Protein AF-A0A5K0XMN0-F1 (afdb_monomer)

Mean predicted aligned error: 6.69 Å

Foldseek 3Di:
DQPPVVLVVQLPDEEEAEADALVNLVVVVVSVVSNGNYYHYDYPDDDDPVRVVRRPD

Nearest PDB structures (foldseek):
  1yov-assembly1_A  TM=9.761E-01  e=7.537E-05  Homo sapiens
  3gzn-assembly2_C  TM=9.745E-01  e=1.288E-04  Homo sapiens
  6xoh-assembly1_B  TM=9.164E-01  e=1.501E-02  Homo sapiens
  6h78-assembly4_H  TM=8.355E-01  e=4.100E-02  Homo sapiens
  6h78-assembly8_O  TM=8.399E-01  e=4.385E-02  Homo sapiens

Structure (mmCIF, N/CA/C/O backbone):
data_AF-A0A5K0XMN0-F1
#
_entry.id   AF-A0A5K0XMN0-F1
#
loop_
_atom_site.group_PDB
_atom_site.id
_atom_site.type_symbol
_atom_site.label_atom_id
_atom_site.label_alt_id
_atom_site.label_comp_id
_atom_site.label_asym_id
_atom_site.label_entity_id
_atom_site.label_seq_id
_atom_site.pdbx_PDB_ins_code
_atom_site.Cartn_x
_atom_site.Cartn_y
_atom_site.Cartn_z
_atom_site.occupancy
_atom_site.B_iso_or_equiv
_atom_site.auth_seq_id
_atom_site.auth_comp_id
_atom_site.auth_asym_id
_atom_site.auth_atom_id
_atom_site.pdbx_PDB_model_num
ATOM 1 N N . ILE A 1 1 ? -0.372 13.372 13.785 1.00 68.81 1 ILE A N 1
ATOM 2 C CA . ILE A 1 1 ? -0.612 13.975 12.449 1.00 68.81 1 ILE A CA 1
ATOM 3 C C . ILE A 1 1 ? -2.078 13.829 12.043 1.00 68.81 1 ILE A C 1
ATOM 5 O O . ILE A 1 1 ? -2.666 14.827 11.666 1.00 68.81 1 ILE A O 1
ATOM 9 N N . TRP A 1 2 ? -2.696 12.654 12.210 1.00 76.94 2 TRP A N 1
ATOM 10 C CA . TRP A 1 2 ? -4.105 12.420 11.831 1.00 76.94 2 TRP A CA 1
ATOM 11 C C . TRP A 1 2 ? -5.023 11.911 12.964 1.00 76.94 2 TRP A C 1
ATOM 13 O O . TRP A 1 2 ? -6.204 11.671 12.737 1.00 76.94 2 TRP A O 1
ATOM 23 N N . GLY A 1 3 ? -4.509 11.816 14.198 1.00 90.69 3 GLY A N 1
ATOM 24 C CA . GLY A 1 3 ? -5.290 11.412 15.374 1.00 90.69 3 GLY A CA 1
ATOM 25 C C . GLY A 1 3 ? -5.779 9.959 15.318 1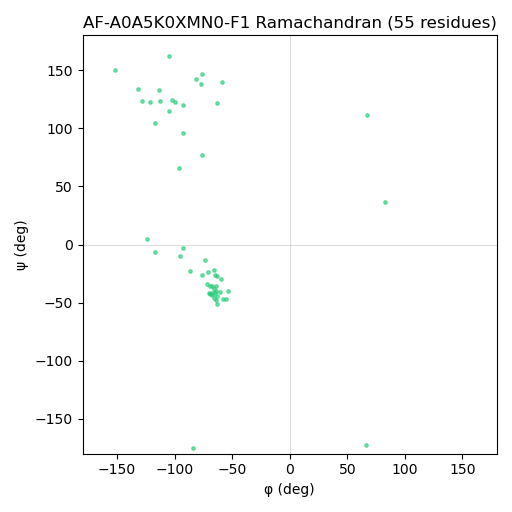.00 90.69 3 GLY A C 1
ATOM 26 O O . GLY A 1 3 ? -5.399 9.203 14.427 1.00 90.69 3 GLY A O 1
ATOM 27 N N . GLU A 1 4 ? -6.618 9.582 16.281 1.00 89.00 4 GLU A N 1
ATOM 28 C CA . GLU A 1 4 ? -7.175 8.226 16.406 1.00 89.00 4 GLU A CA 1
ATOM 29 C C . GLU A 1 4 ? -8.084 7.865 15.222 1.00 89.00 4 GLU A C 1
ATOM 31 O O . GLU A 1 4 ? -7.949 6.796 14.644 1.00 89.00 4 GLU A O 1
ATOM 36 N N . 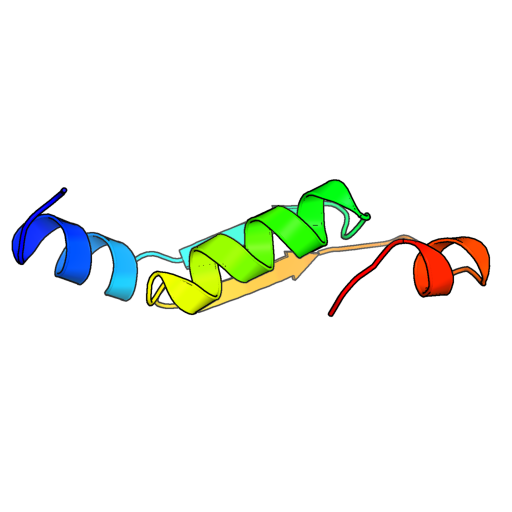GLN A 1 5 ? -8.922 8.804 14.773 1.00 90.19 5 GLN A N 1
ATOM 37 C CA . GLN A 1 5 ? -9.819 8.603 13.627 1.00 90.19 5 GLN A CA 1
ATOM 38 C C . GLN A 1 5 ? -9.062 8.296 12.329 1.00 90.19 5 GLN A C 1
ATOM 40 O O . GLN A 1 5 ? -9.481 7.443 11.549 1.00 90.19 5 GLN A O 1
ATOM 45 N N . GLY A 1 6 ? -7.943 8.982 12.081 1.00 89.44 6 GLY A N 1
ATOM 46 C CA . GLY A 1 6 ? -7.125 8.716 10.902 1.00 89.44 6 GLY A CA 1
ATOM 47 C C . GLY A 1 6 ? -6.371 7.394 10.988 1.00 89.44 6 GLY A C 1
ATOM 48 O O . GLY A 1 6 ? -6.224 6.720 9.972 1.00 89.44 6 GLY A O 1
ATOM 49 N N . GLN A 1 7 ? -5.945 6.999 12.191 1.00 91.81 7 GLN A N 1
ATOM 50 C CA . GLN A 1 7 ? -5.339 5.689 12.417 1.00 91.81 7 GLN A CA 1
ATOM 51 C C . GLN A 1 7 ? -6.355 4.566 12.178 1.00 91.81 7 GLN A C 1
ATOM 53 O O . GLN A 1 7 ? -6.077 3.636 11.431 1.00 91.81 7 GLN A O 1
ATOM 58 N N . GLU A 1 8 ? -7.568 4.700 12.713 1.00 92.06 8 GLU A N 1
ATOM 59 C CA . GLU A 1 8 ? -8.644 3.722 12.535 1.00 92.06 8 GLU A CA 1
ATOM 60 C C . GLU A 1 8 ? -9.077 3.604 11.061 1.00 92.06 8 GLU A C 1
ATOM 62 O O . GLU A 1 8 ? -9.383 2.515 10.571 1.00 92.06 8 GLU A O 1
ATOM 67 N N . ALA A 1 9 ? -9.071 4.717 10.320 1.00 91.25 9 ALA A N 1
ATOM 68 C CA . ALA A 1 9 ? -9.315 4.707 8.880 1.00 91.25 9 ALA A CA 1
ATOM 69 C C . ALA A 1 9 ? -8.205 3.971 8.111 1.00 91.25 9 ALA A C 1
ATOM 71 O O . ALA A 1 9 ? -8.498 3.242 7.163 1.00 91.25 9 ALA A O 1
ATOM 72 N N . LEU A 1 10 ? -6.946 4.133 8.524 1.00 90.56 10 LEU A N 1
ATOM 73 C CA . LEU A 1 10 ? -5.794 3.468 7.915 1.00 90.56 10 LEU A CA 1
ATOM 74 C C . LEU A 1 10 ? -5.800 1.956 8.203 1.00 90.56 10 LEU A C 1
ATOM 76 O O . LEU A 1 10 ? -5.626 1.153 7.287 1.00 90.56 10 LEU A O 1
ATOM 80 N N . GLU A 1 11 ? -6.117 1.557 9.432 1.00 92.25 11 GLU A N 1
ATOM 81 C CA . GLU A 1 11 ? -6.252 0.153 9.853 1.00 92.25 11 GLU A CA 1
ATOM 82 C C . GLU A 1 11 ? -7.422 -0.575 9.176 1.00 92.25 11 GLU A C 1
ATOM 84 O O . GLU A 1 11 ? -7.419 -1.799 9.067 1.00 92.25 11 GLU A O 1
ATOM 89 N N . LYS A 1 12 ? -8.425 0.158 8.682 1.00 92.25 12 LYS A N 1
ATOM 90 C CA . LYS A 1 12 ? -9.546 -0.401 7.904 1.00 92.25 12 LYS A CA 1
ATOM 91 C C . LYS A 1 12 ? -9.332 -0.323 6.393 1.00 92.25 12 LYS A C 1
ATOM 93 O O . LYS A 1 12 ? -10.119 -0.894 5.637 1.00 92.25 12 LYS A O 1
ATOM 98 N N . ALA A 1 13 ? -8.303 0.384 5.933 1.00 92.25 13 ALA A N 1
ATOM 99 C CA . ALA A 1 13 ? -8.048 0.560 4.514 1.00 92.25 13 ALA A CA 1
ATOM 100 C C . ALA A 1 13 ? -7.431 -0.698 3.881 1.00 92.25 13 ALA A C 1
ATOM 102 O O . ALA A 1 13 ? -6.641 -1.427 4.487 1.00 92.25 13 ALA A O 1
ATOM 103 N N . SER A 1 14 ? -7.790 -0.928 2.618 1.00 92.69 14 SER A N 1
ATOM 104 C CA . SER A 1 14 ? -7.210 -1.966 1.769 1.00 92.69 14 SER A CA 1
ATOM 105 C C . SER A 1 14 ? -6.603 -1.320 0.533 1.00 92.69 14 SER A C 1
ATOM 107 O O . SER A 1 14 ? -7.290 -0.600 -0.194 1.00 92.69 14 SER A O 1
ATOM 109 N N . VAL A 1 15 ? -5.308 -1.541 0.314 1.00 91.19 15 VAL A N 1
ATOM 110 C CA . VAL A 1 15 ? -4.549 -0.908 -0.772 1.00 91.19 15 VAL A CA 1
ATOM 111 C C . VAL A 1 15 ? -4.108 -1.960 -1.781 1.00 91.19 15 VAL A C 1
ATOM 113 O O . VAL A 1 15 ? -3.554 -2.991 -1.412 1.00 91.19 15 VAL A O 1
ATOM 116 N N . CYS A 1 16 ? -4.317 -1.688 -3.069 1.00 90.69 16 CYS A N 1
ATOM 117 C CA . CYS A 1 16 ? -3.799 -2.513 -4.157 1.00 90.69 16 CYS A CA 1
ATOM 118 C C . CYS A 1 16 ? -2.613 -1.808 -4.825 1.00 90.69 16 CYS A C 1
ATOM 120 O O . CYS A 1 16 ? -2.789 -0.760 -5.447 1.00 90.69 16 CYS A O 1
ATOM 122 N N . LEU A 1 17 ? -1.416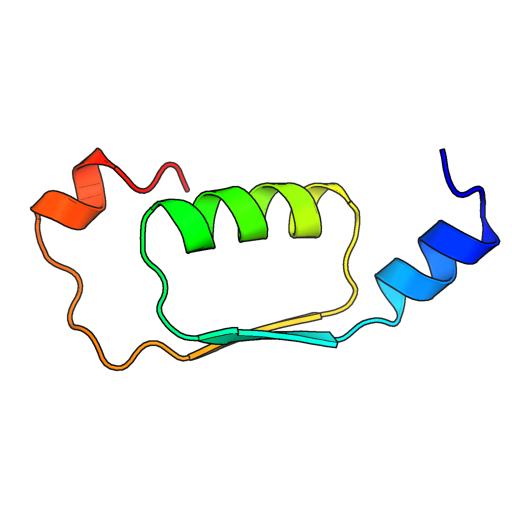 -2.383 -4.721 1.00 85.38 17 LEU A N 1
ATOM 123 C CA . LEU A 1 17 ? -0.223 -1.902 -5.411 1.00 85.38 17 LEU A CA 1
ATOM 124 C C . LEU A 1 17 ? -0.078 -2.630 -6.749 1.00 85.38 17 LEU A C 1
ATOM 126 O O . LEU A 1 17 ? 0.051 -3.852 -6.780 1.00 85.38 17 LEU A O 1
ATOM 130 N N . LEU A 1 18 ? -0.079 -1.881 -7.851 1.00 84.12 18 LEU A N 1
ATOM 131 C CA . LEU A 1 18 ? 0.154 -2.414 -9.193 1.00 84.12 18 LEU A CA 1
ATOM 132 C C . LEU A 1 18 ? 1.609 -2.153 -9.598 1.00 84.12 18 LEU A C 1
ATOM 134 O O . LEU A 1 18 ? 2.006 -0.992 -9.673 1.00 84.12 18 LEU A O 1
ATOM 138 N N . LYS A 1 19 ? 2.353 -3.220 -9.921 1.00 73.62 19 LYS A N 1
ATOM 139 C CA . LYS A 1 19 ? 3.805 -3.240 -10.209 1.00 73.62 19 LYS A CA 1
ATOM 140 C C . LYS A 1 19 ? 4.673 -2.909 -8.987 1.00 73.62 19 LYS A C 1
ATOM 142 O O . LYS A 1 19 ? 4.725 -1.776 -8.513 1.00 73.62 19 LYS A O 1
ATOM 147 N N . CYS A 1 20 ? 5.405 -3.905 -8.502 1.00 68.88 20 CYS A N 1
ATOM 148 C CA . CYS A 1 20 ? 6.247 -3.846 -7.314 1.00 68.88 20 CYS A CA 1
ATOM 149 C C . CYS A 1 20 ? 7.709 -3.550 -7.686 1.00 68.88 20 CYS A C 1
ATOM 151 O O . CYS A 1 20 ? 8.604 -4.369 -7.493 1.00 68.88 20 CYS A O 1
ATOM 153 N N . GLY A 1 21 ? 7.948 -2.351 -8.219 1.00 77.44 21 GLY A N 1
ATOM 154 C CA . GLY A 1 21 ? 9.304 -1.819 -8.381 1.00 77.44 21 GLY A CA 1
ATOM 155 C C . GLY A 1 21 ? 9.838 -1.138 -7.106 1.00 77.44 21 GLY A C 1
ATOM 156 O O . GLY A 1 21 ? 9.120 -1.072 -6.105 1.00 77.44 21 GLY A O 1
ATOM 157 N N . PRO A 1 22 ? 11.035 -0.521 -7.165 1.00 76.50 22 PRO A N 1
ATOM 158 C CA . PRO A 1 22 ? 11.675 0.176 -6.035 1.00 76.50 22 PRO A CA 1
ATOM 159 C C . PRO A 1 22 ? 10.792 1.244 -5.370 1.00 76.50 22 PRO A C 1
ATOM 161 O O . PRO A 1 22 ? 10.720 1.368 -4.154 1.00 76.50 22 PRO A O 1
ATOM 164 N N . THR A 1 23 ? 10.046 2.008 -6.169 1.00 80.25 23 THR A N 1
ATOM 165 C CA . THR A 1 23 ? 9.113 3.021 -5.649 1.00 80.25 23 THR A CA 1
ATOM 166 C C . THR A 1 23 ? 7.910 2.390 -4.944 1.00 80.25 23 THR A C 1
ATOM 168 O O . THR A 1 23 ? 7.398 2.923 -3.957 1.00 80.25 23 THR A O 1
ATOM 171 N N . GLY A 1 24 ? 7.444 1.250 -5.460 1.00 80.81 24 GLY A N 1
ATOM 172 C CA . GLY A 1 24 ? 6.323 0.510 -4.895 1.00 80.81 24 GLY A CA 1
ATOM 173 C C . GLY A 1 24 ? 6.676 -0.086 -3.536 1.00 80.81 24 GLY A C 1
ATOM 174 O O . GLY A 1 24 ? 5.892 0.047 -2.600 1.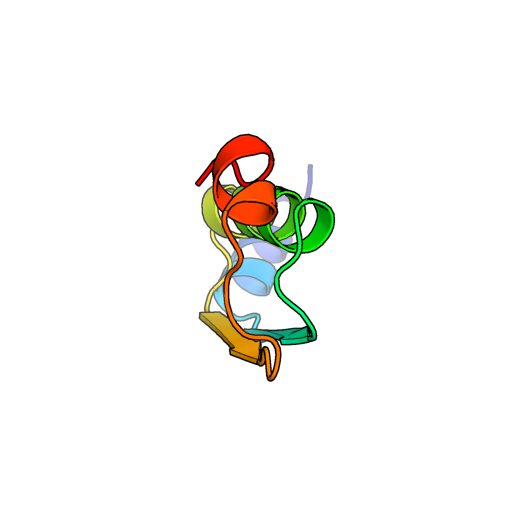00 80.81 24 GLY A O 1
ATOM 175 N N . SER A 1 25 ? 7.871 -0.665 -3.402 1.00 80.50 25 SER A N 1
ATOM 176 C CA . SER A 1 25 ? 8.364 -1.254 -2.152 1.00 80.50 25 SER A CA 1
ATOM 177 C C . SER A 1 25 ? 8.615 -0.206 -1.062 1.00 80.50 25 SER A C 1
ATOM 179 O O . SER A 1 25 ? 8.180 -0.405 0.073 1.00 80.50 25 SER A O 1
ATOM 181 N N . GLU A 1 26 ? 9.195 0.956 -1.384 1.00 85.06 26 GLU A N 1
ATOM 182 C CA . GLU A 1 26 ? 9.342 2.052 -0.409 1.00 85.06 26 GLU A CA 1
ATOM 183 C C . GLU A 1 26 ? 7.991 2.612 0.056 1.00 85.06 26 GLU A C 1
ATOM 185 O O . GLU A 1 26 ? 7.794 2.883 1.246 1.00 85.06 26 GLU A O 1
ATOM 190 N N . THR A 1 27 ? 7.034 2.741 -0.868 1.00 84.94 27 THR A N 1
ATOM 191 C CA . THR A 1 27 ? 5.662 3.154 -0.538 1.00 84.94 27 THR A CA 1
ATOM 192 C C . THR A 1 27 ? 5.000 2.126 0.378 1.00 84.94 27 THR A C 1
ATOM 194 O O . THR A 1 27 ? 4.396 2.494 1.388 1.00 84.94 27 THR A O 1
ATOM 197 N N . LEU A 1 28 ? 5.167 0.836 0.073 1.00 85.88 28 LEU A N 1
ATOM 198 C CA . LEU A 1 28 ? 4.652 -0.269 0.876 1.00 85.88 28 LEU A CA 1
ATOM 199 C C . LEU A 1 28 ? 5.196 -0.213 2.304 1.00 85.88 28 LEU A C 1
ATOM 201 O O . LEU A 1 28 ? 4.424 -0.296 3.255 1.00 85.88 28 LEU A O 1
ATOM 205 N N . LYS A 1 29 ? 6.508 -0.003 2.457 1.00 86.00 29 LYS A N 1
ATOM 206 C CA . LYS A 1 29 ? 7.165 0.088 3.764 1.00 86.00 29 LYS A CA 1
ATOM 207 C C . LYS A 1 29 ? 6.521 1.162 4.637 1.00 86.00 29 LYS A C 1
ATOM 209 O O . LYS A 1 29 ? 6.204 0.903 5.793 1.00 86.00 29 LYS A O 1
ATOM 214 N N . ASN A 1 30 ? 6.287 2.352 4.086 1.00 89.12 30 ASN A N 1
ATOM 215 C CA . ASN A 1 30 ? 5.684 3.455 4.837 1.00 89.12 30 ASN A CA 1
ATOM 216 C C . ASN A 1 30 ? 4.219 3.179 5.214 1.00 89.12 30 ASN A C 1
ATOM 218 O O . ASN A 1 30 ? 3.798 3.548 6.308 1.00 89.12 30 ASN A O 1
ATOM 222 N N . LEU A 1 31 ? 3.454 2.503 4.350 1.00 87.19 31 LEU A N 1
ATOM 223 C CA . LEU A 1 31 ? 2.067 2.116 4.637 1.00 87.19 31 LEU A CA 1
ATOM 224 C C . LEU A 1 31 ? 1.983 1.017 5.704 1.00 87.19 31 LEU A C 1
ATOM 226 O O . LEU A 1 31 ? 1.157 1.105 6.610 1.00 87.19 31 LEU A O 1
ATOM 230 N N . VAL A 1 32 ? 2.868 0.020 5.635 1.00 87.06 32 VAL A N 1
ATOM 231 C CA . VAL A 1 32 ? 2.971 -1.050 6.639 1.00 87.06 32 VAL A CA 1
ATOM 232 C C . VAL A 1 32 ? 3.376 -0.478 7.995 1.00 87.06 32 VAL A C 1
ATOM 234 O O . VAL A 1 32 ? 2.716 -0.759 8.990 1.00 87.06 32 VAL A O 1
ATOM 237 N N . LEU A 1 33 ? 4.404 0.378 8.045 1.00 89.56 33 LEU A N 1
ATOM 238 C CA . LEU A 1 33 ? 4.819 1.053 9.282 1.00 89.56 33 LEU A CA 1
ATOM 239 C C . LEU A 1 33 ? 3.733 1.984 9.840 1.00 89.56 33 LEU A C 1
ATOM 241 O O . LEU A 1 33 ? 3.682 2.205 11.046 1.00 89.56 33 LEU A O 1
ATOM 245 N N . GLY A 1 34 ? 2.865 2.514 8.974 1.00 89.31 34 GLY A N 1
ATOM 246 C CA . GLY A 1 34 ? 1.694 3.297 9.365 1.00 89.31 34 GLY A CA 1
ATOM 247 C C . GLY A 1 34 ? 0.549 2.471 9.961 1.00 89.31 34 GLY A C 1
ATOM 248 O O . GLY A 1 34 ? -0.350 3.054 10.556 1.00 89.31 34 GLY A O 1
ATOM 249 N N . GLY A 1 35 ? 0.567 1.140 9.845 1.00 90.44 35 GLY A N 1
ATOM 250 C CA . GLY A 1 35 ? -0.514 0.278 10.335 1.00 90.44 35 GLY A CA 1
ATOM 251 C C . GLY A 1 35 ? -1.694 0.163 9.368 1.00 90.44 35 GLY A C 1
ATOM 252 O O . GLY A 1 35 ? -2.841 0.123 9.797 1.00 90.44 35 GLY A O 1
ATOM 253 N N . ILE A 1 36 ? -1.436 0.134 8.058 1.00 92.38 36 ILE A N 1
ATOM 254 C CA . ILE A 1 36 ? -2.473 -0.147 7.055 1.00 92.38 36 ILE A CA 1
ATOM 255 C C . ILE A 1 36 ? -3.126 -1.521 7.295 1.00 92.38 36 ILE A C 1
ATOM 257 O O . ILE A 1 36 ? -2.440 -2.497 7.597 1.00 92.38 36 ILE A O 1
ATOM 261 N N . GLY A 1 37 ? -4.444 -1.611 7.114 1.00 92.69 37 GLY A N 1
ATOM 262 C CA . GLY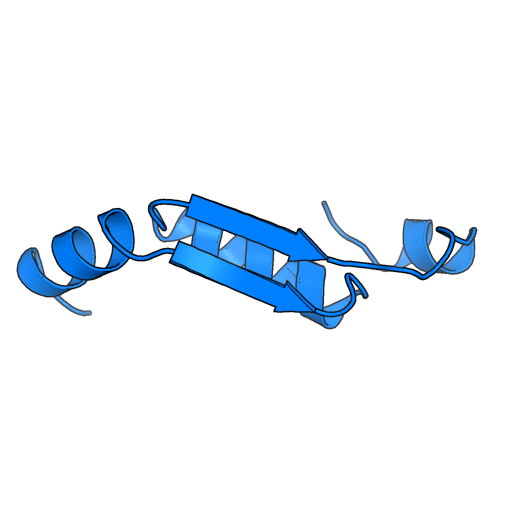 A 1 37 ? -5.202 -2.839 7.369 1.00 92.69 37 GLY A CA 1
ATOM 263 C C . GLY A 1 37 ? -4.819 -4.018 6.480 1.00 92.69 37 GLY A C 1
ATOM 264 O O . GLY A 1 37 ? -4.577 -5.127 6.955 1.00 92.69 37 GLY A O 1
ATOM 265 N N . SER A 1 38 ? -4.782 -3.804 5.165 1.00 91.19 38 SER A N 1
ATOM 266 C CA . SER A 1 38 ? -4.386 -4.848 4.217 1.00 91.19 38 SER A CA 1
ATOM 267 C C . SER A 1 38 ? -3.758 -4.275 2.956 1.00 91.19 38 SER A C 1
ATOM 269 O O . SER A 1 38 ? -4.104 -3.181 2.504 1.00 91.19 38 SER A O 1
ATOM 271 N N . ILE A 1 39 ? -2.845 -5.044 2.361 1.00 89.69 39 ILE A N 1
ATOM 272 C CA . ILE A 1 39 ? -2.230 -4.706 1.082 1.00 89.69 39 ILE A CA 1
ATOM 273 C C . ILE A 1 39 ? -2.275 -5.912 0.150 1.00 89.69 39 ILE A C 1
ATOM 275 O O . ILE A 1 39 ? -1.929 -7.025 0.537 1.00 89.69 39 ILE A O 1
ATOM 279 N N . THR A 1 40 ? -2.672 -5.671 -1.095 1.00 89.38 40 THR A N 1
ATOM 280 C CA . THR A 1 40 ? -2.570 -6.628 -2.197 1.00 89.38 40 THR A CA 1
ATOM 281 C C . THR A 1 40 ? -1.561 -6.103 -3.203 1.00 89.38 40 THR A C 1
ATOM 283 O O . THR A 1 40 ? -1.706 -4.993 -3.706 1.00 89.38 40 THR A O 1
ATOM 286 N N . VAL A 1 41 ? -0.536 -6.891 -3.510 1.00 85.94 41 VAL A N 1
ATOM 287 C CA . VAL A 1 41 ? 0.444 -6.549 -4.545 1.00 85.94 41 VAL A CA 1
ATOM 288 C C . VAL A 1 41 ? 0.128 -7.360 -5.792 1.00 85.94 41 VAL A C 1
ATOM 290 O O . VAL A 1 41 ? 0.055 -8.586 -5.738 1.00 85.94 41 VAL A O 1
ATOM 293 N N . V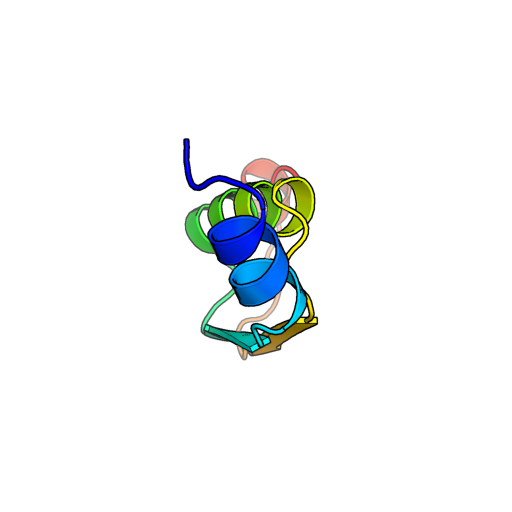AL A 1 42 ? -0.059 -6.674 -6.915 1.00 85.81 42 VAL A N 1
ATOM 294 C CA . VAL A 1 42 ? -0.251 -7.288 -8.229 1.00 85.81 42 VAL A CA 1
ATOM 295 C C . VAL A 1 42 ? 0.902 -6.860 -9.119 1.00 85.81 42 VAL A C 1
ATOM 297 O O . VAL A 1 42 ? 0.954 -5.728 -9.605 1.00 85.81 42 VAL A O 1
ATOM 300 N N . ASP A 1 43 ? 1.829 -7.783 -9.345 1.00 80.75 43 ASP A N 1
ATOM 301 C CA . ASP A 1 43 ? 2.926 -7.599 -10.282 1.00 80.75 43 ASP A CA 1
ATOM 302 C C . ASP A 1 43 ? 2.996 -8.781 -11.249 1.00 80.75 43 ASP A C 1
ATOM 304 O O . ASP A 1 43 ? 3.060 -9.937 -10.837 1.00 80.75 43 ASP A O 1
ATOM 308 N N . GLY A 1 44 ? 2.931 -8.482 -12.546 1.00 78.81 44 GLY A N 1
ATOM 309 C CA . GLY A 1 44 ? 3.086 -9.468 -13.618 1.00 78.81 44 GLY A CA 1
ATOM 310 C C . GLY A 1 44 ? 4.527 -9.592 -14.115 1.00 78.81 44 GLY A C 1
ATOM 311 O O . GLY A 1 44 ? 4.801 -10.392 -15.010 1.00 78.81 44 GLY A O 1
ATOM 312 N N . SER A 1 45 ? 5.433 -8.778 -13.580 1.00 78.38 45 SER A N 1
ATOM 313 C CA . SER A 1 45 ? 6.844 -8.737 -13.955 1.00 78.38 45 SER A CA 1
ATOM 314 C C . SER A 1 45 ? 7.603 -9.854 -13.234 1.00 78.38 45 SER A C 1
ATOM 316 O O . SER A 1 45 ? 7.316 -10.167 -12.078 1.00 78.38 45 SER A O 1
ATOM 318 N N . LYS A 1 46 ? 8.576 -10.481 -13.905 1.00 74.81 46 LYS A N 1
ATOM 319 C CA . LYS A 1 46 ? 9.505 -11.393 -13.224 1.00 74.81 46 LYS A CA 1
ATOM 320 C C . LYS A 1 46 ? 10.536 -10.564 -12.467 1.00 74.81 46 LYS A C 1
ATOM 322 O O . LYS A 1 46 ? 11.039 -9.595 -13.019 1.00 74.81 46 LYS A O 1
ATOM 327 N N . VAL A 1 47 ? 10.856 -10.982 -11.246 1.00 72.62 47 VAL A N 1
ATOM 328 C CA . VAL A 1 47 ? 11.929 -10.378 -10.449 1.00 72.62 47 VAL A CA 1
ATOM 329 C C . VAL A 1 47 ? 13.261 -10.595 -11.166 1.00 72.62 47 VAL A C 1
ATOM 331 O O . VAL A 1 47 ? 13.637 -11.743 -11.423 1.00 72.62 47 VAL A O 1
ATOM 334 N N . GLU A 1 48 ? 13.971 -9.515 -11.480 1.00 70.88 48 GLU A N 1
ATOM 335 C CA . GLU A 1 48 ? 15.312 -9.565 -12.060 1.00 70.88 48 GLU A CA 1
ATOM 336 C C . GLU A 1 48 ? 16.384 -9.203 -11.024 1.00 70.88 48 GLU A C 1
ATOM 338 O O . GLU A 1 48 ? 16.118 -8.614 -9.978 1.00 70.88 48 GLU A O 1
ATOM 343 N N . VAL A 1 49 ? 17.643 -9.548 -11.305 1.00 66.94 49 VAL A N 1
ATOM 344 C CA . VAL A 1 49 ? 18.761 -9.299 -10.373 1.00 66.94 49 VAL A CA 1
ATOM 345 C C . VAL A 1 49 ? 18.933 -7.803 -10.067 1.00 66.94 49 VAL A C 1
ATOM 347 O O . VAL A 1 49 ? 19.332 -7.446 -8.962 1.00 66.94 49 VAL A O 1
ATOM 350 N N . GLY A 1 50 ? 18.577 -6.921 -11.008 1.00 65.44 50 GLY A N 1
ATOM 351 C CA . GLY A 1 50 ? 18.566 -5.471 -10.790 1.00 65.44 50 GLY A CA 1
ATOM 352 C C . GLY A 1 50 ? 17.54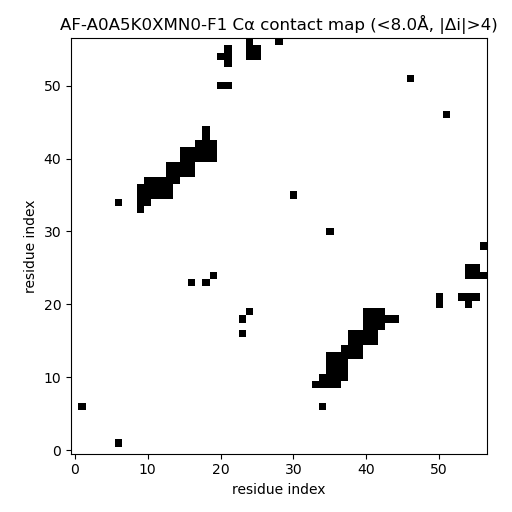4 -5.006 -9.745 1.00 65.44 50 GLY A C 1
ATOM 353 O O . GLY A 1 50 ? 17.779 -4.004 -9.070 1.00 65.44 50 GLY A O 1
ATOM 354 N N . ASP A 1 51 ? 16.458 -5.757 -9.545 1.00 62.25 51 ASP A N 1
ATOM 355 C CA . ASP A 1 51 ? 15.433 -5.453 -8.543 1.00 62.25 51 ASP A CA 1
ATOM 356 C C . ASP A 1 51 ? 15.896 -5.814 -7.127 1.00 62.25 51 ASP A C 1
ATOM 358 O O . ASP A 1 51 ? 15.461 -5.188 -6.165 1.00 62.25 51 ASP A O 1
ATOM 362 N N . LEU A 1 52 ? 16.818 -6.775 -6.987 1.00 60.84 52 LEU A N 1
ATOM 363 C CA . LEU A 1 52 ? 17.380 -7.198 -5.696 1.00 60.84 52 LEU A CA 1
ATOM 364 C C . LEU A 1 52 ? 18.318 -6.147 -5.078 1.00 60.84 52 LEU A C 1
ATOM 366 O O . LEU A 1 52 ? 18.519 -6.149 -3.869 1.00 60.84 52 LEU A O 1
ATOM 370 N N . GLY A 1 53 ? 18.906 -5.266 -5.895 1.00 58.16 53 GLY A N 1
ATOM 371 C CA . GLY A 1 53 ? 19.804 -4.204 -5.423 1.00 58.16 53 GLY A CA 1
ATOM 372 C C . GLY A 1 53 ? 19.090 -2.918 -4.997 1.00 58.16 53 GLY A C 1
ATOM 373 O O . GLY A 1 53 ? 19.640 -2.154 -4.210 1.00 58.16 53 GLY A O 1
ATOM 374 N N . ASN A 1 54 ? 17.874 -2.688 -5.507 1.00 55.66 54 ASN A N 1
ATOM 375 C CA . ASN A 1 54 ? 17.115 -1.447 -5.311 1.00 55.66 54 ASN A CA 1
ATOM 376 C C . ASN A 1 54 ? 15.789 -1.636 -4.554 1.00 55.66 54 ASN A C 1
ATOM 378 O O . ASN A 1 54 ? 15.145 -0.645 -4.220 1.00 55.66 54 ASN A O 1
ATOM 382 N N . ASN A 1 55 ? 15.367 -2.870 -4.266 1.00 54.78 55 ASN A N 1
ATOM 383 C CA . ASN A 1 55 ? 14.275 -3.134 -3.332 1.00 54.78 55 ASN A CA 1
ATOM 384 C C . ASN A 1 55 ? 14.845 -3.368 -1.930 1.00 54.78 55 ASN A C 1
ATOM 386 O O . ASN A 1 55 ? 15.231 -4.482 -1.588 1.00 54.78 55 ASN A O 1
ATOM 390 N N . PHE A 1 56 ? 14.865 -2.321 -1.104 1.00 48.84 56 PHE A N 1
ATOM 391 C CA . PHE A 1 56 ? 15.023 -2.461 0.345 1.00 48.84 56 PHE A CA 1
ATOM 392 C C . PHE A 1 56 ? 13.695 -2.944 0.948 1.00 48.84 56 PHE A C 1
ATOM 394 O O . PHE A 1 56 ? 12.925 -2.152 1.497 1.00 48.84 56 PHE A O 1
ATOM 401 N N . MET A 1 57 ? 13.406 -4.237 0.798 1.00 48.00 57 MET A N 1
ATOM 402 C CA . MET A 1 57 ? 12.567 -4.951 1.766 1.00 48.00 57 MET A CA 1
ATOM 403 C C . MET A 1 57 ? 13.455 -5.572 2.836 1.00 48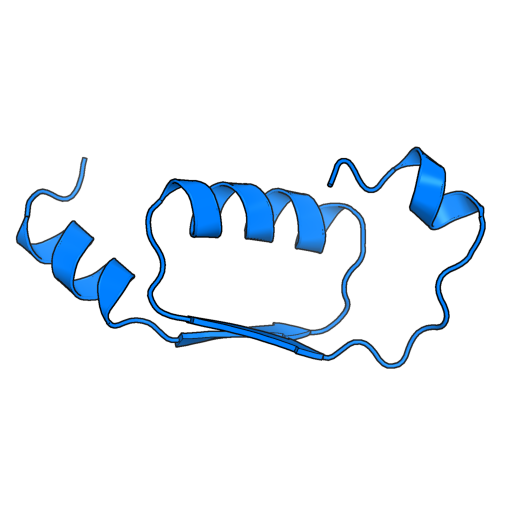.00 57 MET A C 1
ATOM 405 O O . MET A 1 57 ? 14.523 -6.110 2.468 1.00 48.00 57 MET A O 1
#

Radius of gyration: 13.23 Å; Cα contacts (8 Å, |Δi|>4): 60; chains: 1; bounding box: 30×25×30 Å

Secondary structure (DSSP, 8-state):
--HHHHHHHHHT-EEEEES-SHHHHHHHHHHHHTT-SEEEEE--SPP-HHHHHH---

pLDDT: mean 80.85, std 12.07, range [48.0, 92.69]

Solvent-accessible surface area (backbone atoms only — not comparable to full-atom values): 3506 Å² total; per-residue (Å²): 141,61,60,69,70,45,49,54,52,35,40,71,34,74,46,77,46,74,51,79,48,49,71,42,44,54,51,46,51,56,42,56,78,66,44,48,48,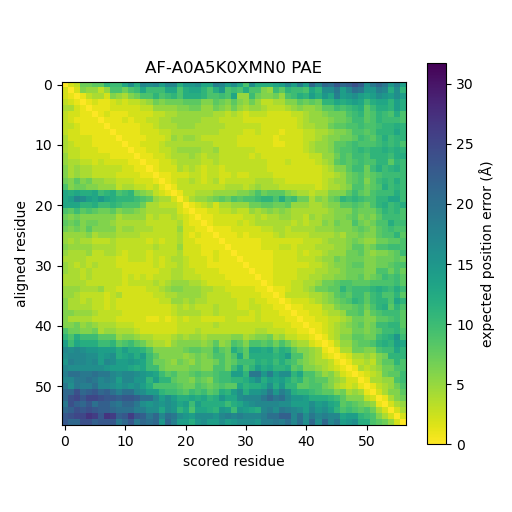43,77,46,78,51,58,92,71,80,91,48,80,73,49,68,77,54,43,84,122

Sequence (57 aa):
IWGEQGQEALEKASVCLLKCGPTGSETLKNLVLGGIGSITVVDGSKVEVGDLGNNFM

InterPro domains:
  IPR000594 THIF-type NAD/FAD binding fold [PF00899] (2-53)
  IPR035985 Ubiquitin-activating enzyme-like [SSF69572] (1-57)
  IPR045886 ThiF/MoeB/HesA family [PTHR10953] (1-56)

Organism: NCBI:txid210225